Protein AF-S5AJ98-F1 (afdb_monomer_lite)

Foldseek 3Di:
DDDDDDPPPVVVVVVVVVVVVVVVVVVVVVVVVVVPDDPPPQDKDKDADPDDADPVRFDKWKAKAWDLVPKPNNPDGFDWPDPRRDNITITGDDDDPDDIDTDMDIDIDTPDDDD

Secondary structure (DSSP, 8-state):
-----SSSHHHHHHHHHHHHHHHHHHHHHHHHHHHTS----PPEEEEE---PPPTT----EEEEEE-GGGSS--S-PPPBSS-TTSSEEEEEPPP-SS-----EEEEEE------

Structure (mmCIF, N/CA/C/O backbone):
data_AF-S5AJ98-F1
#
_entry.id   AF-S5AJ98-F1
#
loop_
_atom_site.group_PDB
_atom_site.id
_atom_site.type_symbol
_atom_site.label_atom_id
_atom_site.label_alt_id
_atom_site.label_comp_id
_atom_site.label_asym_id
_atom_site.label_entity_id
_atom_site.label_seq_id
_atom_site.pdbx_PDB_ins_code
_atom_site.Cartn_x
_atom_site.Cartn_y
_atom_site.Cartn_z
_atom_site.occupancy
_atom_site.B_iso_or_equiv
_atom_site.auth_seq_id
_atom_site.auth_comp_id
_atom_site.auth_asym_id
_atom_site.auth_atom_id
_atom_site.pdbx_PDB_model_num
ATOM 1 N N . MET A 1 1 ? -84.469 -21.088 34.780 1.00 42.03 1 MET A N 1
ATOM 2 C CA . MET A 1 1 ? -83.511 -22.007 34.119 1.00 42.03 1 MET A CA 1
ATOM 3 C C . MET A 1 1 ? -83.465 -21.587 32.657 1.00 42.03 1 MET A C 1
ATOM 5 O O . MET A 1 1 ? -84.522 -21.566 32.064 1.00 42.03 1 MET A O 1
ATOM 9 N N . THR A 1 2 ? -82.397 -21.107 32.031 1.00 42.50 2 THR A N 1
ATOM 10 C CA . THR A 1 2 ? -80.953 -21.173 32.280 1.00 42.50 2 THR A CA 1
ATOM 11 C C . THR A 1 2 ? -80.292 -20.031 31.503 1.00 42.50 2 THR A C 1
ATOM 13 O O . THR A 1 2 ? -80.637 -19.759 30.358 1.00 42.50 2 THR A O 1
ATOM 16 N N . SER A 1 3 ? -79.359 -19.353 32.161 1.00 55.84 3 SER A N 1
ATOM 17 C CA . SER A 1 3 ? -78.538 -18.266 31.628 1.00 55.84 3 SER A CA 1
ATOM 18 C C . SER A 1 3 ? -7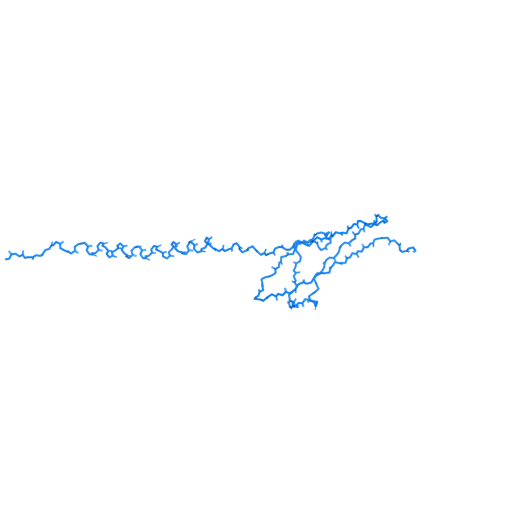7.215 -18.821 31.075 1.00 55.84 3 SER A C 1
ATOM 20 O O . SER A 1 3 ? -76.770 -19.863 31.550 1.00 55.84 3 SER A O 1
ATOM 22 N N . ARG A 1 4 ? -76.568 -18.053 30.180 1.00 55.69 4 ARG A N 1
ATOM 23 C CA . ARG A 1 4 ? -75.146 -18.108 29.754 1.00 55.69 4 ARG A CA 1
ATOM 24 C C . ARG A 1 4 ? -74.730 -19.213 28.774 1.00 55.69 4 ARG A C 1
ATOM 26 O O . ARG A 1 4 ? -74.454 -20.320 29.204 1.00 55.69 4 ARG A O 1
ATOM 33 N N . ALA A 1 5 ? -74.507 -18.847 27.503 1.00 51.28 5 ALA A N 1
ATOM 34 C CA . ALA A 1 5 ? -73.480 -19.468 26.643 1.00 51.28 5 ALA A CA 1
ATOM 35 C C . ALA A 1 5 ? -73.296 -18.729 25.292 1.00 51.28 5 ALA A C 1
ATOM 37 O O . ALA A 1 5 ? -73.493 -19.320 24.241 1.00 51.28 5 ALA A O 1
ATOM 38 N N . VAL A 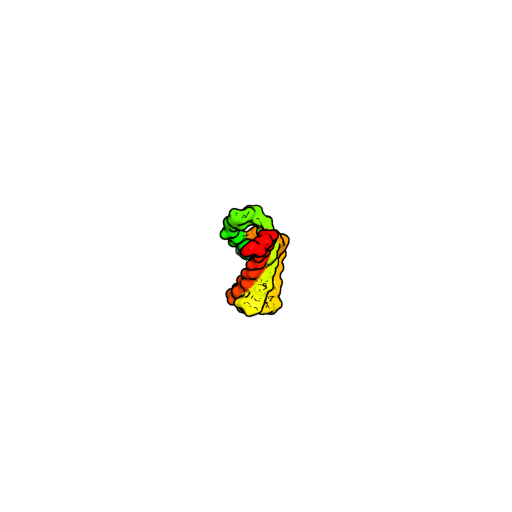1 6 ? -72.945 -17.434 25.268 1.00 51.72 6 VAL A N 1
ATOM 39 C CA . VAL A 1 6 ? -72.551 -16.766 23.991 1.00 51.72 6 VAL A CA 1
ATOM 40 C C . VAL A 1 6 ? -71.248 -15.957 24.110 1.00 51.72 6 VAL A C 1
ATOM 42 O O . VAL A 1 6 ? -70.601 -15.643 23.119 1.00 51.72 6 VAL A O 1
ATOM 45 N N . THR A 1 7 ? -70.750 -15.693 25.318 1.00 51.78 7 THR A N 1
ATOM 46 C CA . THR A 1 7 ? -69.597 -14.801 25.548 1.00 51.78 7 THR A CA 1
ATOM 47 C C . THR A 1 7 ? -68.213 -15.470 25.503 1.00 51.78 7 THR A C 1
ATOM 49 O O . THR A 1 7 ? -67.210 -14.793 25.717 1.00 51.78 7 THR A O 1
ATOM 52 N N . SER A 1 8 ? -68.116 -16.777 25.225 1.00 49.03 8 SER A N 1
ATOM 53 C CA . SER A 1 8 ? -66.870 -17.542 25.439 1.00 49.03 8 SER A CA 1
ATOM 54 C C . SER A 1 8 ? -65.994 -17.751 24.196 1.00 49.03 8 SER A C 1
ATOM 56 O O . SER A 1 8 ? -64.798 -17.986 24.351 1.00 49.03 8 SER A O 1
ATOM 58 N N . LEU A 1 9 ? -66.543 -17.675 22.977 1.00 47.19 9 LEU A N 1
ATOM 59 C CA . LEU A 1 9 ? -65.807 -18.065 21.761 1.00 47.19 9 LEU A CA 1
ATOM 60 C C . LEU A 1 9 ? -64.897 -16.951 21.202 1.00 47.19 9 LEU A C 1
ATOM 62 O O . LEU A 1 9 ? -63.843 -17.234 20.642 1.00 47.19 9 LEU A O 1
ATOM 66 N N . SER A 1 10 ? -65.256 -15.680 21.417 1.00 55.75 10 SER A N 1
ATOM 67 C CA . SER A 1 10 ? -64.495 -14.512 20.933 1.00 55.75 10 SER A CA 1
ATOM 68 C C . SER A 1 10 ? -63.097 -14.412 21.565 1.00 55.75 10 SER A C 1
ATOM 70 O O . SER A 1 10 ? -62.105 -14.179 20.881 1.00 55.75 10 SER A O 1
ATOM 72 N N . ARG A 1 11 ? -62.978 -14.680 22.869 1.00 56.09 11 ARG A N 1
ATOM 73 C CA . ARG A 1 11 ? -61.732 -14.470 23.627 1.00 56.09 11 ARG A CA 1
ATOM 74 C C . ARG A 1 11 ? -60.576 -15.392 23.218 1.00 56.09 11 ARG A C 1
ATOM 76 O O . ARG A 1 11 ? -59.425 -14.971 23.276 1.00 56.09 11 ARG A O 1
ATOM 83 N N . ILE A 1 12 ? -60.873 -16.619 22.789 1.00 60.97 12 ILE A N 1
ATOM 84 C CA . ILE A 1 12 ? -59.865 -17.623 22.401 1.00 60.97 12 ILE A CA 1
ATOM 85 C C . ILE A 1 12 ? -59.319 -17.339 20.995 1.00 60.97 12 ILE A C 1
ATOM 87 O O . ILE A 1 12 ? -58.112 -17.416 20.780 1.00 60.97 12 ILE A O 1
ATOM 91 N N . GLN A 1 13 ? -60.186 -16.922 20.067 1.00 58.94 13 GLN A N 1
ATOM 92 C CA . GLN A 1 13 ? -59.794 -16.523 18.712 1.00 58.94 13 GLN A CA 1
ATOM 93 C C . GLN A 1 13 ? -58.820 -15.327 18.730 1.00 58.94 13 GLN A C 1
ATOM 95 O O . GLN A 1 13 ? -57.824 -15.319 18.008 1.00 58.94 13 GLN A O 1
ATOM 100 N N . PHE A 1 14 ? -59.069 -14.336 19.598 1.00 55.19 14 PHE A N 1
ATOM 101 C CA . PHE A 1 14 ? -58.181 -13.180 19.777 1.00 55.19 14 PHE A CA 1
ATOM 102 C C . PHE A 1 14 ? -56.840 -13.549 20.424 1.00 55.19 14 PHE A C 1
ATOM 104 O O . PHE A 1 14 ? -55.804 -13.032 20.009 1.00 55.19 14 PHE A O 1
ATOM 111 N N . ALA A 1 15 ? -56.839 -14.464 21.399 1.00 61.81 15 ALA A N 1
ATOM 112 C CA . ALA A 1 15 ? -55.613 -14.931 22.043 1.00 61.81 15 ALA A CA 1
ATOM 113 C C . ALA A 1 15 ? -54.696 -15.685 21.063 1.00 61.81 15 ALA A C 1
ATOM 115 O O . ALA A 1 15 ? -53.489 -15.462 21.059 1.00 61.81 15 ALA A O 1
ATOM 116 N N . PHE A 1 16 ? -55.262 -16.514 20.181 1.00 58.72 16 PHE A N 1
ATOM 117 C CA . PHE A 1 16 ? -54.498 -17.249 19.167 1.00 58.72 16 PHE A CA 1
ATOM 118 C C . PHE A 1 16 ? -53.896 -16.313 18.104 1.00 58.72 16 PHE A C 1
ATOM 120 O O . PHE A 1 16 ? -52.737 -16.458 17.726 1.00 58.72 16 PHE A O 1
ATOM 127 N N . CYS A 1 17 ? -54.649 -15.291 17.684 1.00 59.72 17 CYS A N 1
ATOM 128 C CA . CYS A 1 17 ? -54.179 -14.290 16.725 1.00 59.72 17 CYS A CA 1
ATOM 129 C C . CYS A 1 17 ? -53.039 -13.424 17.297 1.00 59.72 17 CYS A C 1
ATOM 131 O O . CYS A 1 17 ? -52.067 -13.139 16.601 1.00 59.72 17 CYS A O 1
ATOM 133 N N . LEU A 1 18 ? -53.110 -13.067 18.586 1.00 60.69 18 LEU A N 1
ATOM 134 C CA . LEU A 1 18 ? -52.046 -12.329 19.277 1.00 60.69 18 LEU A CA 1
ATOM 135 C C . LEU A 1 18 ? -50.759 -13.149 19.411 1.00 60.69 18 LEU A C 1
ATOM 137 O O . LEU A 1 18 ? -49.687 -12.600 19.181 1.00 60.69 18 LEU A O 1
ATOM 141 N N . ILE A 1 19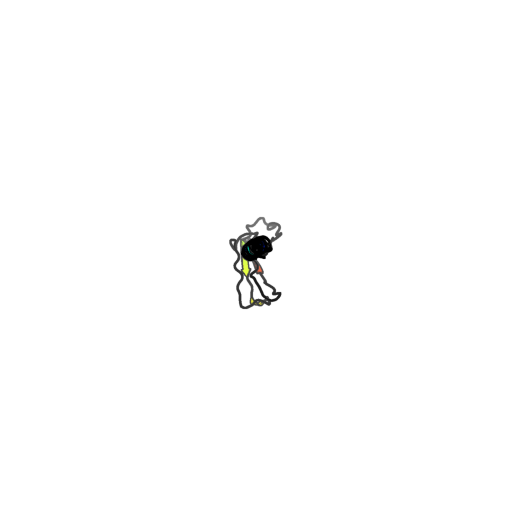 ? -50.855 -14.449 19.709 1.00 65.25 19 ILE A N 1
ATOM 142 C CA . ILE A 1 19 ? -49.694 -15.353 19.774 1.00 65.25 19 ILE A CA 1
ATOM 143 C C . ILE A 1 19 ? -49.058 -15.515 18.383 1.00 65.25 19 ILE A C 1
ATOM 145 O O . ILE A 1 19 ? -47.838 -15.415 18.253 1.00 65.25 19 ILE A O 1
ATOM 149 N N . CYS A 1 20 ? -49.858 -15.686 17.325 1.00 59.66 20 CYS A N 1
ATOM 150 C CA . CYS A 1 20 ? -49.350 -15.767 15.952 1.00 59.66 20 CYS A CA 1
ATOM 151 C C . CYS A 1 20 ? -48.701 -14.456 15.482 1.00 59.66 20 CYS A C 1
ATOM 153 O O . CYS A 1 20 ? -47.632 -14.502 14.877 1.00 59.66 20 CYS A O 1
ATOM 155 N N . MET A 1 21 ? -49.285 -13.294 15.802 1.00 58.09 21 MET A N 1
ATOM 156 C CA . ME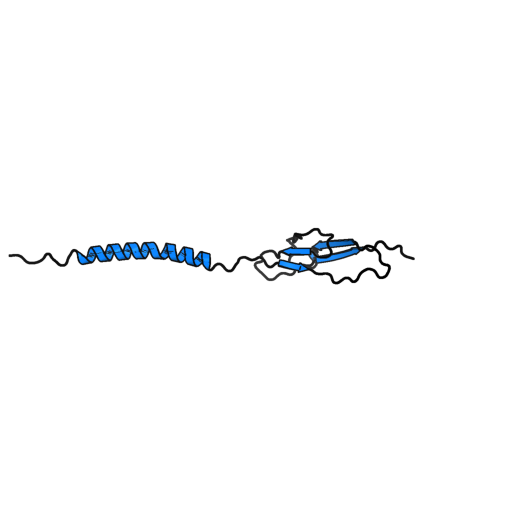T A 1 21 ? -48.670 -11.998 15.488 1.00 58.09 21 MET A CA 1
ATOM 157 C C . MET A 1 21 ? -47.373 -11.772 16.271 1.00 58.09 21 MET A C 1
ATOM 159 O O . MET A 1 21 ? -46.387 -11.340 15.685 1.00 58.09 21 MET A O 1
ATOM 163 N N . TRP A 1 22 ? -47.324 -12.120 17.561 1.00 58.91 22 TRP A N 1
ATOM 164 C CA . TRP A 1 22 ? -46.101 -12.005 18.368 1.00 58.91 22 TRP A CA 1
ATOM 165 C C . TRP A 1 22 ? -44.970 -12.919 17.898 1.00 58.91 22 TRP A C 1
ATOM 167 O O . TRP A 1 22 ? -43.805 -12.571 18.053 1.00 58.91 22 TRP A O 1
ATOM 177 N N . SER A 1 23 ? -45.305 -14.061 17.298 1.00 62.03 23 SER A N 1
ATOM 178 C CA . SER A 1 23 ? -44.322 -15.009 16.761 1.00 62.03 23 SER A CA 1
ATOM 179 C C . SER A 1 23 ? -43.750 -14.564 15.410 1.00 62.03 23 SER A C 1
ATOM 181 O O . SER A 1 23 ? -42.616 -14.899 15.083 1.00 62.03 23 SER A O 1
ATOM 183 N N . PHE A 1 24 ? -44.521 -13.802 14.626 1.00 56.19 24 PHE A N 1
ATOM 184 C CA . PHE A 1 24 ? -44.128 -13.334 13.291 1.00 56.19 24 PHE A CA 1
ATOM 185 C C . PHE A 1 24 ? -43.306 -12.038 13.306 1.00 56.19 24 PHE A C 1
ATOM 187 O O . PHE A 1 24 ? -42.492 -11.816 12.411 1.00 56.19 24 PHE A O 1
ATOM 194 N N . ILE A 1 25 ? -43.487 -11.192 14.325 1.00 63.12 25 ILE A N 1
ATOM 195 C CA . ILE A 1 25 ? -42.740 -9.935 14.482 1.00 63.12 25 ILE A CA 1
ATOM 196 C C . ILE A 1 25 ? -41.215 -10.152 14.600 1.00 63.12 25 ILE A C 1
ATOM 198 O O . ILE A 1 25 ? -40.491 -9.483 13.866 1.00 63.12 25 ILE A O 1
ATOM 202 N N . PRO A 1 26 ? -40.678 -11.067 15.435 1.00 64.06 26 PRO A N 1
ATOM 203 C CA . PRO A 1 26 ? -39.227 -11.213 15.576 1.00 64.06 26 PRO A CA 1
ATOM 204 C C . PRO A 1 26 ? -38.534 -11.722 14.302 1.00 64.06 26 PRO A C 1
ATOM 206 O O . PRO A 1 26 ? -37.395 -11.340 14.051 1.00 64.06 26 PRO A O 1
ATOM 209 N N . LEU A 1 27 ? -39.215 -12.520 13.469 1.00 64.44 27 LEU A N 1
ATOM 210 C CA . LEU A 1 27 ? -38.649 -13.016 12.209 1.00 64.44 27 LEU A CA 1
ATOM 211 C C . LEU A 1 27 ? -38.532 -11.900 11.156 1.00 64.44 27 LEU A C 1
ATOM 213 O O . LEU A 1 27 ? -37.492 -11.759 10.521 1.00 64.44 27 LEU A O 1
ATOM 217 N N . ALA A 1 28 ? -39.562 -11.057 11.029 1.00 62.19 28 ALA A N 1
ATOM 218 C CA . ALA A 1 28 ? -39.530 -9.908 10.123 1.00 62.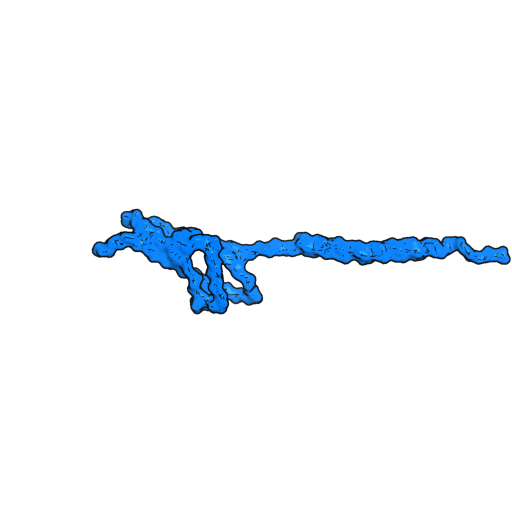19 28 ALA A CA 1
ATOM 219 C C . ALA A 1 28 ? -38.558 -8.811 10.595 1.00 62.19 28 ALA A C 1
ATOM 221 O O . ALA A 1 28 ? -37.931 -8.149 9.771 1.00 62.19 28 ALA A O 1
ATOM 222 N N . VAL A 1 29 ? -38.411 -8.621 11.911 1.00 66.50 29 VAL A N 1
ATOM 223 C CA . VAL A 1 29 ? -37.449 -7.665 12.483 1.00 66.50 29 VAL A CA 1
ATOM 224 C C . VAL A 1 29 ? -36.009 -8.119 12.236 1.00 66.50 29 VAL A C 1
ATOM 226 O O . VAL A 1 29 ? -35.199 -7.294 11.830 1.00 66.50 29 VAL A O 1
ATOM 229 N N . ALA A 1 30 ? -35.695 -9.412 12.381 1.00 64.75 30 ALA A N 1
ATOM 230 C CA . ALA A 1 30 ? -34.361 -9.936 12.070 1.00 64.75 30 ALA A CA 1
ATOM 231 C C . ALA A 1 30 ? -33.983 -9.750 10.585 1.00 64.75 30 ALA A C 1
ATOM 233 O O . ALA A 1 30 ? -32.853 -9.387 10.272 1.00 64.75 30 ALA A O 1
ATOM 234 N N . GLU A 1 31 ? -34.937 -9.929 9.667 1.00 62.56 31 GLU A N 1
ATOM 235 C CA . GLU A 1 31 ? -34.702 -9.752 8.227 1.00 62.56 31 GLU A CA 1
ATOM 236 C C . GLU A 1 31 ? -34.586 -8.272 7.812 1.00 62.56 31 GLU A C 1
ATOM 238 O O . GLU A 1 31 ? -33.848 -7.920 6.888 1.00 62.56 31 GLU A O 1
ATOM 243 N N . VAL A 1 32 ? -35.275 -7.372 8.520 1.00 64.00 32 VAL A N 1
ATOM 244 C CA . VAL A 1 32 ? -35.081 -5.921 8.377 1.00 64.00 32 VAL A CA 1
ATOM 245 C C . VAL A 1 32 ? -33.720 -5.492 8.934 1.00 64.00 32 VAL A C 1
ATOM 247 O O . VAL A 1 32 ? -33.074 -4.644 8.321 1.00 64.00 32 VAL A O 1
ATOM 250 N N . GLU A 1 33 ? -33.252 -6.098 10.024 1.00 63.62 33 GLU A N 1
ATOM 251 C CA . GLU A 1 33 ? -31.939 -5.818 10.619 1.00 63.62 33 GLU A CA 1
ATOM 252 C C . GLU A 1 33 ? -30.788 -6.202 9.672 1.00 63.62 33 GLU A C 1
ATOM 254 O O . GLU A 1 33 ? -29.858 -5.419 9.480 1.00 63.62 33 GLU A O 1
ATOM 259 N N . GLU A 1 34 ? -30.870 -7.352 8.990 1.00 62.75 34 GLU A N 1
ATOM 260 C CA . GLU A 1 34 ? -29.856 -7.736 7.994 1.00 62.75 34 GLU A CA 1
ATOM 261 C C . GLU A 1 34 ? -29.837 -6.806 6.771 1.00 62.75 34 GLU A C 1
ATOM 263 O O . GLU A 1 34 ? -28.770 -6.515 6.227 1.00 62.75 34 GLU A O 1
ATOM 268 N N . ARG A 1 35 ? -30.996 -6.268 6.361 1.00 65.69 35 ARG A N 1
ATOM 269 C CA . ARG A 1 35 ? -31.092 -5.273 5.276 1.00 65.69 35 ARG A CA 1
ATOM 270 C C . ARG A 1 35 ? -30.436 -3.935 5.641 1.00 65.69 35 ARG A C 1
ATOM 272 O O . ARG A 1 35 ? -29.984 -3.229 4.739 1.00 65.69 35 ARG A O 1
ATOM 279 N N . TRP A 1 36 ? -30.368 -3.588 6.925 1.00 58.41 36 TRP A N 1
ATOM 280 C CA . TRP A 1 36 ? -29.778 -2.332 7.401 1.00 58.41 36 TRP A CA 1
ATOM 281 C C . TRP A 1 36 ? -28.329 -2.441 7.877 1.00 58.41 36 TRP A C 1
ATOM 283 O O . TRP A 1 36 ? -27.794 -1.457 8.386 1.00 58.41 36 TRP A O 1
ATOM 293 N N . GLN A 1 37 ? -27.641 -3.561 7.645 1.00 61.09 37 GLN A N 1
ATOM 294 C CA . GLN A 1 37 ? -26.190 -3.588 7.818 1.00 61.09 37 GLN A CA 1
ATOM 295 C C . GLN A 1 37 ? -25.561 -2.575 6.845 1.00 61.09 37 GLN A C 1
ATOM 297 O O . GLN A 1 37 ? -25.699 -2.745 5.626 1.00 61.09 37 GLN A O 1
ATOM 302 N N . PRO A 1 38 ? -24.889 -1.507 7.328 1.00 62.94 38 PRO A N 1
ATOM 303 C CA . PRO A 1 38 ? -24.129 -0.648 6.437 1.00 62.94 38 PRO A CA 1
ATOM 304 C C . PRO A 1 38 ? -23.172 -1.558 5.678 1.00 62.94 38 PRO A C 1
ATOM 306 O O . PRO A 1 38 ? -22.547 -2.429 6.284 1.00 62.94 38 PRO A O 1
ATOM 309 N N . LEU A 1 39 ? -23.120 -1.413 4.349 1.00 60.47 39 LEU A N 1
ATOM 310 C CA . LEU A 1 39 ? -22.229 -2.198 3.501 1.00 60.47 39 LEU A CA 1
ATOM 311 C C . LEU A 1 39 ? -20.873 -2.285 4.203 1.00 60.47 39 LEU A C 1
ATOM 313 O O . LEU A 1 39 ? -20.218 -1.256 4.371 1.00 60.47 39 LEU A O 1
ATOM 317 N N . ASN A 1 40 ? -20.468 -3.490 4.623 1.00 64.56 40 ASN A N 1
ATOM 318 C CA . ASN A 1 40 ? -19.150 -3.751 5.202 1.00 64.56 40 ASN A CA 1
ATOM 319 C C . ASN A 1 40 ? -18.083 -3.654 4.095 1.00 64.56 40 ASN A C 1
ATOM 321 O O . ASN A 1 40 ? -17.346 -4.592 3.782 1.00 64.56 40 ASN A O 1
ATOM 325 N N . GLN A 1 41 ? -18.081 -2.528 3.392 1.00 62.97 41 GLN A N 1
ATOM 326 C CA . GLN A 1 41 ? -17.136 -2.178 2.365 1.00 62.97 41 GLN A CA 1
ATOM 327 C C . GLN A 1 41 ? -15.898 -1.685 3.083 1.00 62.97 41 GLN A C 1
ATOM 329 O O . GLN A 1 41 ? -15.786 -0.522 3.461 1.00 62.97 41 GLN A O 1
ATOM 334 N N . LYS A 1 42 ? -14.959 -2.614 3.265 1.00 64.38 42 LYS A N 1
ATOM 335 C CA . LYS A 1 42 ? -13.619 -2.292 3.743 1.00 64.38 42 LYS A CA 1
ATOM 336 C C . LYS A 1 42 ? -13.056 -1.142 2.900 1.00 64.38 42 LYS A C 1
ATOM 338 O O . LYS A 1 42 ? -13.051 -1.267 1.667 1.00 64.38 42 LYS A O 1
ATOM 343 N N . PRO A 1 43 ? -12.593 -0.044 3.520 1.00 68.50 43 PRO A N 1
ATOM 344 C CA . PRO A 1 43 ? -12.087 1.095 2.777 1.00 68.50 43 PRO A CA 1
ATOM 345 C C . PRO A 1 43 ? -10.891 0.664 1.920 1.00 68.50 43 PRO A C 1
ATOM 347 O O . PRO A 1 43 ? -9.942 0.032 2.394 1.00 68.50 43 PRO A O 1
ATOM 350 N N . ARG A 1 44 ? -10.972 0.967 0.622 1.00 73.75 44 ARG A N 1
ATOM 351 C CA . ARG A 1 44 ? -9.916 0.691 -0.356 1.00 73.75 44 ARG A CA 1
ATOM 352 C C . ARG A 1 44 ? -9.127 1.969 -0.576 1.00 73.75 44 ARG A C 1
ATOM 354 O O . ARG A 1 44 ? -9.698 2.972 -0.993 1.00 73.75 44 ARG A O 1
ATOM 361 N N . LEU A 1 45 ? -7.826 1.915 -0.323 1.00 77.44 45 LEU A N 1
ATOM 362 C CA . LEU A 1 45 ? -6.908 3.001 -0.622 1.00 77.44 45 LEU A CA 1
ATOM 363 C C . LEU A 1 45 ? -6.237 2.713 -1.966 1.00 77.44 45 LEU A C 1
ATOM 365 O O . LEU A 1 45 ? -5.569 1.689 -2.137 1.00 77.44 45 LEU A O 1
ATO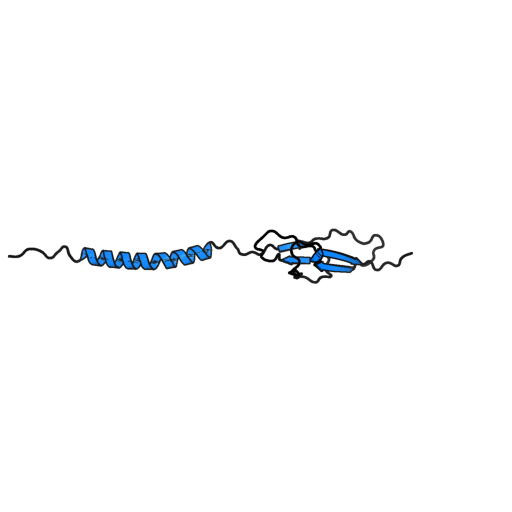M 369 N N . LEU A 1 46 ? -6.440 3.613 -2.926 1.00 74.31 46 LEU A N 1
ATOM 370 C CA . LEU A 1 46 ? -5.689 3.624 -4.174 1.00 74.31 46 LEU A CA 1
ATOM 371 C C . LEU A 1 46 ? -4.512 4.575 -3.996 1.00 74.31 46 LEU A C 1
ATOM 373 O O . LEU A 1 46 ? -4.713 5.781 -3.861 1.00 74.31 46 LEU A O 1
ATOM 377 N N . VAL A 1 47 ? -3.298 4.033 -3.987 1.00 77.06 47 VAL A N 1
ATOM 378 C CA . VAL A 1 47 ? -2.090 4.854 -3.943 1.00 77.06 47 VAL A CA 1
ATOM 379 C C . VAL A 1 47 ? -1.653 5.103 -5.380 1.00 77.06 47 VAL A C 1
ATOM 381 O O . VAL A 1 47 ? -1.336 4.169 -6.122 1.00 77.06 47 VAL A O 1
ATOM 384 N N . LEU A 1 48 ? -1.710 6.371 -5.779 1.00 74.19 48 LEU A N 1
ATOM 385 C CA . LEU A 1 48 ? -1.258 6.850 -7.077 1.00 74.19 48 LEU A CA 1
ATOM 386 C C . LEU A 1 48 ? 0.086 7.538 -6.890 1.00 74.19 48 LEU A C 1
ATOM 388 O O . LEU A 1 48 ? 0.246 8.352 -5.983 1.00 74.19 48 LEU A O 1
ATOM 392 N N . THR A 1 49 ? 1.035 7.208 -7.751 1.00 69.75 49 THR A N 1
ATOM 393 C CA . THR A 1 49 ? 2.290 7.936 -7.864 1.00 69.75 49 THR A CA 1
ATOM 394 C C . THR A 1 49 ? 2.237 8.748 -9.152 1.00 69.75 49 THR A C 1
ATOM 396 O O . THR A 1 49 ? 1.925 8.205 -10.212 1.00 69.75 49 THR A O 1
ATOM 399 N N . ASP A 1 50 ? 2.435 10.057 -9.033 1.00 67.00 50 ASP A N 1
ATOM 400 C CA . ASP A 1 50 ? 2.538 10.971 -10.169 1.00 67.00 50 ASP A CA 1
ATOM 401 C C . ASP A 1 50 ? 4.025 11.194 -10.440 1.00 67.00 50 ASP A C 1
ATOM 403 O O . ASP A 1 50 ? 4.607 12.191 -10.019 1.00 67.00 50 ASP A O 1
ATOM 407 N N . ILE A 1 51 ? 4.679 10.169 -10.991 1.00 64.88 51 ILE A N 1
ATOM 408 C CA . ILE A 1 51 ? 6.076 10.277 -11.417 1.00 64.88 51 ILE A CA 1
ATOM 409 C C . ILE A 1 51 ? 6.050 10.466 -12.917 1.00 64.88 51 ILE A C 1
ATOM 411 O O . ILE A 1 51 ? 5.691 9.554 -13.669 1.00 64.88 51 ILE A O 1
ATOM 415 N N . GLU A 1 52 ? 6.393 11.682 -13.317 1.00 62.41 52 GLU A N 1
ATOM 416 C CA . GLU A 1 52 ? 6.712 12.005 -14.693 1.00 62.41 52 GLU A CA 1
ATOM 417 C C . GLU A 1 52 ? 7.949 11.189 -15.087 1.00 62.41 52 GLU A C 1
ATOM 419 O O . GLU A 1 52 ? 8.840 10.961 -14.265 1.00 62.41 52 GLU A O 1
ATOM 424 N N . ALA A 1 53 ? 7.925 10.641 -16.299 1.00 65.00 53 ALA A N 1
ATOM 425 C CA . ALA A 1 53 ? 8.942 9.726 -16.796 1.00 65.00 53 ALA A CA 1
ATOM 426 C C . ALA A 1 53 ? 10.360 10.291 -16.613 1.00 65.00 53 ALA A C 1
ATOM 428 O O . ALA A 1 53 ? 10.553 11.507 -16.620 1.00 65.00 53 ALA A O 1
ATOM 429 N N . ASP A 1 54 ? 11.332 9.392 -16.466 1.00 68.00 54 ASP A N 1
ATOM 430 C CA . ASP A 1 54 ? 12.739 9.763 -16.390 1.00 68.00 54 ASP A CA 1
ATOM 431 C C . ASP A 1 54 ? 13.114 10.698 -17.565 1.00 68.00 54 ASP A C 1
ATOM 433 O O . ASP A 1 54 ? 12.755 10.394 -18.710 1.00 68.00 54 ASP A O 1
ATOM 437 N N . PRO A 1 55 ? 13.753 11.858 -17.315 1.00 69.81 55 PRO A N 1
ATOM 438 C CA . PRO A 1 55 ? 14.066 12.833 -18.360 1.00 69.81 55 PRO A CA 1
ATOM 439 C C . PRO A 1 55 ? 15.020 12.284 -19.427 1.00 69.81 55 PRO A C 1
ATOM 441 O O . PRO A 1 55 ? 14.980 12.770 -20.561 1.00 69.81 55 PRO A O 1
ATOM 444 N N . ASP A 1 56 ? 15.820 11.269 -19.092 1.00 73.38 56 ASP A N 1
ATOM 445 C CA . ASP A 1 56 ? 16.718 10.575 -20.016 1.00 73.38 56 ASP A CA 1
ATOM 446 C C . ASP A 1 56 ? 15.996 9.437 -20.774 1.00 73.38 56 ASP A C 1
ATOM 448 O O . ASP A 1 56 ? 16.515 8.879 -21.744 1.00 73.38 56 ASP A O 1
ATOM 452 N N . GLY A 1 57 ? 14.727 9.182 -20.433 1.00 70.44 57 GLY A N 1
ATOM 453 C CA . GLY A 1 57 ? 13.841 8.235 -21.104 1.00 70.44 57 GLY A CA 1
ATOM 454 C C . GLY A 1 57 ? 14.000 6.797 -20.620 1.00 70.44 57 GLY A C 1
ATOM 455 O O . GLY A 1 57 ? 13.483 5.878 -21.268 1.00 70.44 57 GLY A O 1
ATOM 456 N N . ASP A 1 58 ? 14.690 6.590 -19.500 1.00 77.69 58 ASP A N 1
ATOM 457 C CA . ASP A 1 58 ? 14.980 5.262 -18.991 1.00 77.69 58 ASP A CA 1
ATOM 458 C C . ASP A 1 58 ? 13.789 4.602 -18.282 1.00 77.69 58 ASP A C 1
ATOM 460 O O . ASP A 1 58 ? 12.830 5.211 -17.791 1.00 77.69 58 ASP A O 1
ATOM 464 N N . ALA A 1 59 ? 13.813 3.268 -18.295 1.00 78.62 59 ALA A N 1
ATOM 465 C CA . ALA A 1 59 ? 12.735 2.464 -17.746 1.00 78.62 59 ALA A CA 1
ATOM 466 C C . ALA A 1 59 ? 12.802 2.424 -16.212 1.00 78.62 59 ALA A C 1
ATOM 468 O O . ALA A 1 59 ? 13.647 1.744 -15.626 1.00 78.62 59 ALA A O 1
ATOM 469 N N . LEU A 1 60 ? 11.822 3.058 -15.569 1.00 82.44 60 LEU A N 1
ATOM 470 C CA . LEU A 1 60 ? 11.676 3.063 -14.117 1.00 82.44 60 LEU A CA 1
ATOM 471 C C . LEU A 1 60 ? 11.129 1.733 -13.581 1.00 82.44 60 LEU A C 1
ATOM 473 O O . LEU A 1 60 ? 10.132 1.187 -14.063 1.00 82.44 60 LEU A O 1
ATOM 477 N N . GLN A 1 61 ? 11.756 1.230 -12.520 1.00 86.06 61 GLN A N 1
ATOM 478 C CA . GLN A 1 61 ? 11.290 0.069 -11.767 1.00 86.06 61 GLN A CA 1
ATOM 479 C C . GLN A 1 61 ? 10.663 0.512 -10.450 1.00 86.06 61 GLN A C 1
ATOM 481 O O . GLN A 1 61 ? 11.285 1.226 -9.664 1.00 86.06 61 GLN A O 1
ATOM 486 N N . PHE A 1 62 ? 9.444 0.044 -10.198 1.00 88.69 62 PHE A N 1
ATOM 487 C CA . PHE A 1 62 ? 8.699 0.319 -8.975 1.00 88.69 62 PHE A CA 1
ATOM 488 C C . PHE A 1 62 ? 8.848 -0.856 -8.013 1.00 88.69 62 PHE A C 1
ATOM 490 O O . PHE A 1 62 ? 8.863 -2.013 -8.435 1.00 88.69 62 PHE A O 1
ATOM 497 N N . TYR A 1 63 ? 8.941 -0.566 -6.720 1.00 89.56 63 TYR A N 1
ATOM 498 C CA . TYR A 1 63 ? 8.865 -1.572 -5.672 1.00 89.56 63 TYR A CA 1
ATOM 499 C C . TYR A 1 63 ? 8.228 -0.979 -4.415 1.00 89.56 63 TYR A C 1
ATOM 501 O O . TYR A 1 63 ? 8.801 -0.106 -3.760 1.00 89.56 63 TYR A O 1
ATOM 509 N N . TRP A 1 64 ? 7.030 -1.453 -4.092 1.00 89.50 64 TRP A N 1
ATOM 510 C CA . TRP A 1 64 ? 6.250 -1.029 -2.937 1.00 89.50 64 TRP A CA 1
ATOM 511 C C . TRP A 1 64 ? 6.386 -2.018 -1.789 1.00 89.50 64 TRP A C 1
ATOM 513 O O . TRP A 1 64 ? 6.191 -3.214 -1.973 1.00 89.50 64 TRP A O 1
ATOM 523 N N . PHE A 1 65 ? 6.624 -1.517 -0.580 1.00 88.88 65 PHE A N 1
ATOM 524 C CA . PHE A 1 65 ? 6.613 -2.347 0.622 1.00 88.88 65 PHE A CA 1
ATOM 525 C C . PHE A 1 65 ? 6.040 -1.589 1.821 1.00 88.88 65 PHE A C 1
ATOM 527 O O . PHE A 1 65 ? 6.100 -0.359 1.911 1.00 88.88 65 PHE A O 1
ATOM 534 N N . ASN A 1 66 ? 5.434 -2.337 2.742 1.00 88.06 66 ASN A N 1
ATOM 535 C CA . ASN A 1 66 ? 4.897 -1.796 3.984 1.00 88.06 66 ASN A CA 1
ATOM 536 C C . ASN A 1 66 ? 6.031 -1.596 4.998 1.00 88.06 66 ASN A C 1
ATOM 538 O O . ASN A 1 66 ? 6.803 -2.518 5.247 1.00 88.06 66 ASN A O 1
ATOM 542 N N . TYR A 1 67 ? 6.109 -0.403 5.585 1.00 87.44 67 TYR A N 1
ATOM 543 C CA . TYR A 1 67 ? 7.108 -0.048 6.591 1.00 87.44 67 TYR A CA 1
ATOM 544 C C . TYR A 1 67 ? 6.415 0.149 7.941 1.00 87.44 67 TYR A C 1
ATOM 546 O O . TYR A 1 67 ? 6.046 1.263 8.326 1.00 87.44 67 TYR A O 1
ATOM 554 N N . ALA A 1 68 ? 6.151 -0.968 8.619 1.00 83.44 68 ALA A N 1
ATOM 555 C CA . ALA A 1 68 ? 5.359 -1.009 9.847 1.00 83.44 68 ALA A CA 1
ATOM 556 C C . ALA A 1 68 ? 6.023 -0.236 11.000 1.00 83.44 68 ALA A C 1
ATOM 558 O O . ALA A 1 68 ? 5.333 0.310 11.858 1.00 83.44 68 ALA A O 1
ATOM 559 N N . GLU A 1 69 ? 7.351 -0.111 10.992 1.00 80.94 69 GLU A N 1
ATOM 560 C CA . GLU A 1 69 ? 8.137 0.557 12.028 1.00 80.94 69 GLU A CA 1
ATOM 561 C C . GLU A 1 69 ? 7.828 2.054 12.144 1.00 80.94 69 GLU A C 1
ATOM 563 O O . GLU A 1 69 ? 7.856 2.593 13.255 1.00 80.94 69 GLU A O 1
ATOM 568 N N . ALA A 1 70 ? 7.520 2.718 11.022 1.00 82.44 70 ALA A N 1
ATOM 569 C CA . ALA A 1 70 ? 7.122 4.128 11.004 1.00 82.44 70 ALA A CA 1
ATOM 570 C C . ALA A 1 70 ? 5.654 4.345 11.395 1.00 82.44 70 ALA A C 1
ATOM 572 O O . ALA A 1 70 ? 5.269 5.464 11.735 1.00 82.44 70 ALA A O 1
ATOM 573 N N . GLY A 1 71 ? 4.833 3.296 11.335 1.00 77.62 71 GLY A N 1
ATOM 574 C CA . GLY A 1 71 ? 3.422 3.357 11.680 1.00 77.62 71 GLY A CA 1
ATOM 575 C C . GLY A 1 71 ? 3.147 3.196 13.169 1.00 77.62 71 GLY A C 1
ATOM 576 O O . GLY A 1 71 ? 3.979 2.755 13.963 1.00 77.62 71 GLY A O 1
ATOM 577 N N . THR A 1 72 ? 1.912 3.529 13.545 1.00 83.75 72 THR A N 1
ATOM 578 C CA . THR A 1 72 ? 1.376 3.173 14.869 1.00 83.75 72 THR A CA 1
ATOM 579 C C . THR A 1 72 ? 0.977 1.693 14.915 1.00 83.75 72 THR A C 1
ATOM 581 O O . THR A 1 72 ? 0.979 1.084 15.981 1.00 83.75 72 THR A O 1
ATOM 584 N N . MET A 1 73 ? 0.680 1.092 13.757 1.00 82.38 73 MET A N 1
ATOM 585 C CA . MET A 1 73 ? 0.332 -0.322 13.619 1.00 82.38 73 MET A CA 1
ATOM 586 C C . MET A 1 73 ? 1.576 -1.171 13.323 1.00 82.38 73 MET A C 1
ATOM 588 O O . MET A 1 73 ? 1.871 -1.481 12.171 1.00 82.38 73 MET A O 1
ATOM 592 N N . LYS A 1 74 ? 2.325 -1.526 14.371 1.00 77.69 74 LYS A N 1
ATOM 593 C CA . LYS A 1 74 ? 3.599 -2.261 14.241 1.00 77.69 74 LYS A CA 1
ATOM 594 C C . LYS A 1 74 ? 3.431 -3.774 14.125 1.00 77.69 74 LYS A C 1
ATOM 596 O O . LYS A 1 74 ? 4.251 -4.434 13.499 1.00 77.69 74 LYS A O 1
ATOM 601 N N . ASP A 1 75 ? 2.354 -4.307 14.692 1.00 72.50 75 ASP A N 1
ATOM 602 C CA . ASP A 1 75 ? 2.160 -5.754 14.841 1.00 72.50 75 ASP A CA 1
ATOM 603 C C . ASP A 1 75 ? 1.501 -6.413 13.618 1.00 72.50 75 ASP A C 1
ATOM 605 O O . ASP A 1 75 ? 1.290 -7.626 13.597 1.00 72.50 75 ASP A O 1
ATOM 609 N N . GLN A 1 76 ? 1.164 -5.630 12.585 1.00 75.00 76 GLN A N 1
ATOM 610 C CA . GLN A 1 76 ? 0.458 -6.129 11.411 1.00 75.00 76 GLN A CA 1
ATOM 611 C C . GLN A 1 76 ? 1.015 -5.551 10.111 1.00 75.00 76 GLN A C 1
ATOM 613 O O . GLN A 1 76 ? 0.843 -4.374 9.800 1.00 75.00 76 GLN A O 1
ATOM 618 N N . THR A 1 77 ? 1.611 -6.423 9.299 1.00 75.12 77 THR A N 1
ATOM 619 C CA . THR A 1 77 ? 1.979 -6.091 7.923 1.00 75.12 77 THR A CA 1
ATOM 620 C C . THR A 1 77 ? 0.733 -6.077 7.046 1.00 75.12 77 THR A C 1
ATOM 622 O O . THR A 1 77 ? 0.036 -7.088 6.905 1.00 75.12 77 THR A O 1
ATOM 625 N N . VAL A 1 78 ? 0.451 -4.932 6.429 1.00 84.00 78 VAL A N 1
ATOM 626 C CA . VAL A 1 78 ? -0.678 -4.795 5.503 1.00 84.00 78 VAL A CA 1
ATOM 627 C C . VAL A 1 78 ? -0.269 -5.320 4.136 1.00 84.00 78 VAL A C 1
ATOM 629 O O . VAL A 1 78 ? 0.677 -4.823 3.526 1.00 84.00 78 VAL A O 1
ATOM 632 N N . LYS A 1 79 ? -0.997 -6.326 3.646 1.00 83.94 79 LYS A N 1
ATOM 633 C CA . LYS A 1 79 ? -0.751 -6.898 2.322 1.00 83.94 79 LYS A CA 1
ATOM 634 C C . LYS A 1 79 ? -1.192 -5.935 1.228 1.00 83.94 79 LYS A C 1
ATOM 636 O O . LYS A 1 79 ? -2.287 -5.374 1.275 1.00 83.94 79 LYS A O 1
ATOM 641 N N . ILE A 1 80 ? -0.358 -5.813 0.205 1.00 86.50 80 ILE A N 1
ATOM 642 C CA . ILE A 1 80 ? -0.715 -5.148 -1.042 1.00 86.50 80 ILE A CA 1
ATOM 643 C C . ILE A 1 80 ? -1.468 -6.174 -1.898 1.00 86.50 80 ILE A C 1
ATOM 645 O O . ILE A 1 80 ? -1.012 -7.298 -2.084 1.00 86.50 80 ILE A O 1
ATOM 649 N N . HIS A 1 81 ? -2.665 -5.817 -2.367 1.00 83.69 81 HIS A N 1
ATOM 650 C CA . HIS A 1 81 ? -3.528 -6.726 -3.139 1.00 83.69 81 HIS A CA 1
ATOM 651 C C . HIS A 1 81 ? -3.189 -6.739 -4.642 1.00 83.69 81 HIS A C 1
ATOM 653 O O . HIS A 1 81 ? -3.779 -7.496 -5.410 1.00 83.69 81 HIS A O 1
ATOM 659 N N . SER A 1 82 ? -2.252 -5.890 -5.056 1.00 83.88 82 SER A N 1
ATOM 660 C CA . SER A 1 82 ? -1.694 -5.789 -6.405 1.00 83.88 82 SER A CA 1
ATOM 661 C C . SER A 1 82 ? -0.233 -6.230 -6.411 1.00 83.88 82 SER A C 1
ATOM 663 O O . SER A 1 82 ? 0.360 -6.430 -5.354 1.00 83.88 82 SER A O 1
ATOM 665 N N . ALA A 1 83 ? 0.365 -6.356 -7.595 1.00 85.44 83 ALA A N 1
ATOM 666 C CA . ALA A 1 83 ? 1.796 -6.601 -7.676 1.00 85.44 83 ALA A CA 1
ATOM 667 C C . ALA A 1 83 ? 2.575 -5.371 -7.176 1.00 85.44 83 ALA A C 1
ATOM 669 O O . ALA A 1 83 ? 2.283 -4.235 -7.552 1.00 85.44 83 ALA A O 1
ATOM 670 N N . GLU A 1 84 ? 3.569 -5.609 -6.321 1.00 85.62 84 GLU A N 1
ATOM 671 C CA . GLU A 1 84 ? 4.377 -4.571 -5.664 1.00 85.62 84 GLU A CA 1
ATOM 672 C C . GLU A 1 84 ? 5.223 -3.753 -6.647 1.00 85.62 84 GLU A C 1
ATOM 674 O O . GLU A 1 84 ? 5.728 -2.695 -6.293 1.00 85.62 84 GLU A O 1
ATOM 679 N N . ASN A 1 85 ? 5.366 -4.216 -7.889 1.00 85.44 85 ASN A N 1
ATOM 680 C CA . ASN A 1 85 ? 6.131 -3.557 -8.942 1.00 85.44 85 ASN A CA 1
ATOM 681 C C . ASN A 1 85 ? 5.284 -2.725 -9.916 1.00 85.44 85 ASN A C 1
ATOM 683 O O . ASN A 1 85 ? 5.762 -2.329 -10.980 1.00 85.44 85 ASN A O 1
ATOM 687 N N . MET A 1 86 ? 4.021 -2.470 -9.582 1.00 84.88 86 MET A N 1
ATOM 688 C CA . MET A 1 86 ? 3.146 -1.623 -10.386 1.00 84.88 86 MET A CA 1
ATOM 689 C C . MET A 1 86 ? 3.279 -0.150 -9.994 1.00 84.88 86 MET A C 1
ATOM 691 O O . MET A 1 86 ? 3.431 0.189 -8.822 1.00 84.88 86 MET A O 1
ATOM 695 N N . ALA A 1 87 ? 3.104 0.742 -10.973 1.00 82.31 87 ALA A N 1
ATOM 696 C CA . ALA A 1 87 ? 2.992 2.179 -10.714 1.00 82.31 87 ALA A CA 1
ATOM 697 C C . ALA A 1 87 ? 1.804 2.510 -9.789 1.00 82.31 87 ALA A C 1
ATOM 699 O O . ALA A 1 87 ? 1.850 3.448 -9.005 1.00 82.31 87 ALA A O 1
ATOM 700 N N . ARG A 1 88 ? 0.728 1.718 -9.841 1.00 83.31 88 ARG A N 1
ATOM 701 C CA . ARG A 1 88 ? -0.438 1.873 -8.965 1.00 83.31 88 ARG A CA 1
ATOM 702 C C . ARG A 1 88 ? -0.655 0.609 -8.163 1.00 83.31 88 ARG A C 1
ATOM 704 O O . ARG A 1 88 ? -0.720 -0.474 -8.742 1.00 83.31 88 ARG A O 1
ATOM 711 N N . VAL A 1 89 ? -0.830 0.768 -6.856 1.00 86.94 89 VAL A N 1
ATOM 712 C CA . VAL A 1 89 ? -1.097 -0.342 -5.942 1.00 86.94 89 VAL A CA 1
ATOM 713 C C . VAL A 1 89 ? -2.413 -0.144 -5.210 1.00 86.94 89 VAL A C 1
ATOM 715 O O . VAL A 1 89 ? -2.788 0.966 -4.822 1.00 86.94 89 VAL A O 1
ATOM 718 N N . HIS A 1 90 ? -3.124 -1.253 -5.025 1.00 86.06 90 HIS A N 1
ATOM 719 C CA . HIS A 1 90 ? -4.348 -1.295 -4.246 1.00 86.06 90 HIS A CA 1
ATOM 720 C C . HIS A 1 90 ? -4.065 -1.885 -2.869 1.00 86.06 90 HIS A C 1
ATOM 722 O O . HIS A 1 90 ? -3.556 -3.004 -2.742 1.00 86.06 90 HIS A O 1
ATOM 728 N N . VAL A 1 91 ? -4.450 -1.138 -1.839 1.00 85.69 91 VAL A N 1
ATOM 729 C CA . VAL A 1 91 ? -4.336 -1.559 -0.445 1.00 85.69 91 VAL A CA 1
ATOM 730 C C . VAL A 1 91 ? -5.720 -1.535 0.188 1.00 85.69 91 VAL A C 1
ATOM 732 O O . VAL A 1 91 ? -6.501 -0.602 -0.010 1.00 85.69 91 VAL A O 1
ATOM 735 N N . VAL A 1 92 ? -6.040 -2.580 0.943 1.00 85.31 92 VAL A N 1
ATOM 736 C CA . VAL A 1 92 ? -7.255 -2.634 1.757 1.00 85.31 92 VAL A CA 1
ATOM 737 C C . VAL A 1 92 ? -6.846 -2.362 3.193 1.00 85.31 92 VAL A C 1
ATOM 739 O O . VAL A 1 92 ? -5.997 -3.074 3.731 1.00 85.31 92 VAL A O 1
ATOM 742 N N . ALA A 1 93 ? -7.425 -1.331 3.805 1.00 83.56 93 ALA A N 1
ATOM 743 C CA . ALA A 1 93 ? -7.146 -1.058 5.206 1.00 83.56 93 ALA A CA 1
ATOM 744 C C . ALA A 1 93 ? -7.736 -2.188 6.077 1.00 83.56 93 ALA A C 1
ATOM 746 O O . ALA A 1 93 ? -8.878 -2.606 5.838 1.00 83.56 93 ALA A O 1
ATOM 747 N N . PRO A 1 94 ? -6.968 -2.723 7.044 1.00 83.12 94 PRO A N 1
ATOM 748 C CA . PRO A 1 94 ? -7.483 -3.691 7.998 1.00 83.12 94 PRO A CA 1
ATOM 749 C C . PRO A 1 94 ? -8.508 -3.039 8.929 1.00 83.12 94 PRO A C 1
ATOM 751 O O . PRO A 1 94 ? -8.543 -1.820 9.093 1.00 83.12 94 PRO A O 1
ATOM 754 N N . ASP A 1 95 ? -9.344 -3.881 9.529 1.00 83.62 95 ASP A N 1
ATOM 755 C CA . ASP A 1 95 ? -10.268 -3.456 10.574 1.00 83.62 95 ASP A CA 1
ATOM 756 C C . ASP A 1 95 ? -9.482 -3.246 11.874 1.00 83.62 95 ASP A C 1
ATOM 758 O O . ASP A 1 95 ? -8.702 -4.117 12.269 1.00 83.62 95 ASP A O 1
ATOM 762 N N . VAL A 1 96 ? -9.636 -2.077 12.494 1.00 83.00 96 VAL A N 1
ATOM 763 C CA . VAL A 1 96 ? -8.890 -1.668 13.688 1.00 83.00 96 VAL A CA 1
ATOM 764 C C . VAL A 1 96 ? -9.842 -1.023 14.688 1.00 83.00 96 VAL A C 1
ATOM 766 O O . VAL A 1 96 ? -10.648 -0.165 14.339 1.00 83.00 96 VAL A O 1
ATOM 769 N N . GLU A 1 97 ? -9.720 -1.392 15.964 1.00 85.38 97 GLU A N 1
ATOM 770 C CA . GLU A 1 97 ? -10.568 -0.838 17.033 1.00 85.38 97 GLU A CA 1
ATOM 771 C C . GLU A 1 97 ? -10.271 0.641 17.326 1.00 85.38 97 GLU A C 1
ATOM 773 O O . GLU A 1 97 ? -11.113 1.370 17.852 1.00 85.38 97 GLU A O 1
ATOM 778 N N . LYS A 1 98 ? -9.049 1.091 17.017 1.00 85.62 98 LYS A N 1
ATOM 779 C CA . LYS A 1 98 ? -8.580 2.463 17.231 1.00 85.62 98 LYS A CA 1
ATOM 780 C C . LYS A 1 98 ? -7.941 2.999 15.952 1.00 85.62 98 LYS A C 1
ATOM 782 O O . LYS A 1 98 ? -7.302 2.222 15.245 1.00 85.62 98 LYS A O 1
ATOM 787 N N . PRO A 1 99 ? -8.033 4.313 15.677 1.00 85.75 99 PRO A N 1
ATOM 788 C CA . PRO A 1 99 ? -7.340 4.919 14.547 1.00 85.75 99 PRO A CA 1
ATOM 789 C C . PRO A 1 99 ? -5.835 4.648 14.611 1.00 85.75 99 PRO A C 1
ATOM 791 O O . PRO A 1 99 ? -5.182 4.948 15.612 1.00 85.75 99 PRO A O 1
ATOM 794 N N . GLN A 1 100 ? -5.289 4.084 13.538 1.00 87.94 100 GLN A N 1
ATOM 795 C CA . GLN A 1 100 ? -3.875 3.745 13.412 1.00 87.94 100 GLN A CA 1
ATOM 796 C C . GLN A 1 100 ? -3.340 4.193 12.050 1.00 87.94 100 GLN A C 1
ATOM 798 O O . GLN A 1 100 ? -4.082 4.260 11.070 1.00 87.94 100 GLN A O 1
ATOM 803 N N . SER A 1 101 ? -2.042 4.502 11.988 1.00 86.06 101 SER A N 1
ATOM 804 C CA . SER A 1 101 ? -1.355 4.861 10.746 1.00 86.06 101 SER A CA 1
ATOM 805 C C . SER A 1 101 ? -0.628 3.667 10.131 1.00 86.06 101 SER A C 1
ATOM 807 O O . SER A 1 101 ? 0.004 2.873 10.835 1.00 86.06 101 SER A O 1
ATOM 809 N N . ILE A 1 102 ? -0.685 3.586 8.802 1.00 88.19 102 ILE A N 1
ATOM 810 C CA . ILE A 1 102 ? 0.016 2.597 7.982 1.00 88.19 102 ILE A CA 1
ATOM 811 C C . ILE A 1 102 ? 0.934 3.366 7.041 1.00 88.19 102 ILE A C 1
ATOM 813 O O . ILE A 1 102 ? 0.494 4.308 6.383 1.00 88.19 102 ILE A O 1
ATOM 817 N N . HIS A 1 103 ? 2.199 2.964 6.972 1.00 87.75 103 HIS A N 1
ATOM 818 C CA . HIS A 1 103 ? 3.191 3.605 6.120 1.00 87.75 103 HIS A CA 1
ATOM 819 C C . HIS A 1 103 ? 3.617 2.648 5.010 1.00 87.75 103 HIS A C 1
ATOM 821 O O . HIS A 1 103 ? 3.898 1.471 5.246 1.00 87.75 103 HIS A O 1
ATOM 827 N N . PHE A 1 104 ? 3.661 3.165 3.790 1.00 86.75 104 PHE A N 1
ATOM 828 C CA . PHE A 1 104 ? 4.183 2.464 2.626 1.00 86.75 104 PHE A CA 1
ATOM 829 C C . PHE A 1 104 ? 5.332 3.272 2.053 1.00 86.75 104 PHE A C 1
ATOM 831 O O . PHE A 1 104 ? 5.263 4.500 1.998 1.00 86.75 104 PHE A O 1
ATOM 838 N N . ILE A 1 105 ? 6.379 2.572 1.636 1.00 88.06 105 ILE A N 1
ATOM 839 C CA . ILE A 1 105 ? 7.517 3.164 0.948 1.00 88.06 105 ILE A CA 1
ATOM 840 C C . ILE A 1 105 ? 7.487 2.670 -0.493 1.00 88.06 105 ILE A C 1
ATOM 842 O O . ILE A 1 105 ? 7.363 1.470 -0.748 1.00 88.06 105 ILE A O 1
ATOM 846 N N . LEU A 1 106 ? 7.607 3.614 -1.422 1.00 88.56 106 LEU A N 1
ATOM 847 C CA . LEU A 1 106 ? 7.919 3.336 -2.814 1.00 88.56 106 LEU A CA 1
ATOM 848 C C . LEU A 1 106 ? 9.427 3.478 -2.998 1.00 88.56 106 LEU A C 1
ATOM 850 O O . LEU A 1 106 ? 9.986 4.555 -2.795 1.00 88.56 106 LEU A O 1
ATOM 854 N N . LYS A 1 107 ? 10.075 2.398 -3.420 1.00 87.94 107 LYS A N 1
ATOM 855 C CA . LYS A 1 107 ? 11.419 2.442 -3.979 1.00 87.94 107 LYS A CA 1
ATOM 856 C C . LYS A 1 107 ? 11.303 2.513 -5.495 1.00 87.94 107 LYS A C 1
ATOM 858 O O . LYS A 1 107 ? 10.779 1.593 -6.120 1.00 87.94 107 LYS A O 1
ATOM 863 N N . LEU A 1 108 ? 11.812 3.599 -6.062 1.00 86.38 108 LEU A N 1
ATOM 864 C CA . LEU A 1 108 ? 11.987 3.753 -7.498 1.00 86.38 108 LEU A CA 1
ATOM 865 C C . LEU A 1 108 ? 13.444 3.444 -7.844 1.00 86.38 108 LEU A C 1
ATOM 867 O O . LEU A 1 108 ? 14.356 3.816 -7.104 1.00 86.38 108 LEU A O 1
ATOM 871 N N . THR A 1 109 ? 13.681 2.704 -8.918 1.00 83.62 109 THR A N 1
ATOM 872 C CA . THR A 1 109 ? 15.034 2.420 -9.404 1.00 83.62 109 THR A CA 1
ATOM 873 C C . THR A 1 109 ? 15.083 2.692 -10.890 1.00 83.62 109 THR A C 1
ATOM 875 O O . THR A 1 109 ? 14.373 2.042 -11.658 1.00 83.62 109 THR A O 1
ATOM 878 N N . ASP A 1 110 ? 15.917 3.654 -11.252 1.00 82.62 110 ASP A N 1
ATOM 879 C CA . ASP A 1 110 ? 16.250 3.957 -12.630 1.00 82.62 110 ASP A CA 1
ATOM 880 C C . ASP A 1 110 ? 17.315 2.976 -13.166 1.00 82.62 110 ASP A C 1
ATOM 882 O O . ASP A 1 110 ? 18.031 2.330 -12.390 1.00 82.62 110 ASP A O 1
ATOM 886 N N . ARG A 1 111 ? 17.342 2.787 -14.486 1.00 74.38 111 ARG A N 1
ATOM 887 C CA . ARG A 1 111 ? 18.297 1.933 -15.202 1.00 74.38 111 ARG A CA 1
ATOM 888 C C . ARG A 1 111 ? 19.394 2.722 -15.919 1.00 74.38 111 ARG A C 1
ATOM 890 O O . ARG A 1 111 ? 20.238 2.066 -16.529 1.00 74.38 111 ARG A O 1
ATOM 897 N N . GLY A 1 112 ? 19.404 4.048 -15.818 1.00 70.88 112 GLY A N 1
ATOM 898 C CA . GLY A 1 112 ? 20.465 4.883 -16.355 1.00 70.88 112 GLY A CA 1
ATOM 899 C C . GLY A 1 112 ? 21.825 4.583 -15.728 1.00 70.88 112 GLY A C 1
ATOM 900 O O . GLY A 1 112 ? 21.946 4.146 -14.576 1.00 70.88 112 GLY A O 1
ATOM 901 N N . GLU A 1 113 ? 22.879 4.790 -16.512 1.00 73.00 113 GLU A N 1
ATOM 902 C CA . GLU A 1 113 ? 24.249 4.719 -16.016 1.00 73.00 113 GLU A CA 1
ATOM 903 C C . GLU A 1 113 ? 24.655 6.077 -15.423 1.00 73.00 113 GLU A C 1
ATOM 905 O O . GLU A 1 113 ? 24.422 7.114 -16.043 1.00 73.00 113 GLU A O 1
ATOM 910 N N . PRO A 1 114 ? 25.287 6.112 -14.236 1.00 68.25 114 PRO A N 1
ATOM 911 C CA . PRO A 1 114 ? 25.819 7.357 -13.705 1.00 68.25 114 PRO A CA 1
ATOM 912 C C . PRO A 1 114 ? 27.005 7.808 -14.569 1.00 68.25 114 PRO A C 1
ATOM 914 O O . PRO A 1 114 ? 28.028 7.119 -14.628 1.00 68.25 114 PRO A O 1
ATOM 917 N N . HIS A 1 115 ? 26.859 8.954 -15.232 1.00 60.50 115 HIS A N 1
ATOM 918 C CA . HIS A 1 115 ? 27.905 9.610 -16.023 1.00 60.50 115 HIS A CA 1
ATOM 919 C C . HIS A 1 115 ? 28.644 10.692 -15.227 1.00 60.50 115 HIS A C 1
ATOM 921 O O . HIS A 1 115 ? 28.005 11.372 -14.390 1.00 60.50 115 HIS A O 1
#

Organism: NCBI:txid1300253

pLDDT: mean 72.53, std 12.46, range [42.03, 89.56]

Sequence (115 aa):
MTSRAVTSLSRIQFAFCLICMWSFIPLAVAEVEERWQPLNQKPRLLVLTDIEADPDGDALQFYWFNYAEAGTMKDQTVKIHSAENMARVHVVAPDVEKPQSIHFILKLTDRGEPH

Radius of gyration: 32.37 Å; chains: 1; bounding box: 111×35×55 Å

InterPro domains:
  IPR013783 Immunoglobulin-like fold [G3DSA:2.60.40.10] (28-115)
  IPR048527 Cellulose-binding Sde182, C-terminal domain [PF21027] (53-114)